Protein AF-A0A4S2M8V9-F1 (afdb_monomer)

Secondary structure (DSSP, 8-state):
------------TTS--------SSS-----HHHHHHT-TT--EEEEEEEEEGGGTEEEEEEEEES-S--TT-HHHHSPPPTTS------HHHH--

Structure (mmCIF, N/CA/C/O backbone):
data_AF-A0A4S2M8V9-F1
#
_entry.id   AF-A0A4S2M8V9-F1
#
loop_
_atom_site.group_PDB
_atom_site.id
_atom_site.type_symbol
_atom_site.label_atom_id
_atom_site.label_alt_id
_atom_site.label_comp_id
_atom_site.label_asym_id
_atom_site.label_entity_id
_atom_site.label_seq_id
_atom_site.pdbx_PDB_ins_code
_atom_site.Cartn_x
_atom_site.Cartn_y
_atom_site.Cartn_z
_atom_site.occupancy
_atom_site.B_iso_or_equiv
_atom_site.auth_seq_id
_atom_site.auth_comp_id
_atom_site.auth_asym_id
_atom_site.auth_atom_id
_atom_site.pdbx_PDB_model_num
ATOM 1 N N . MET A 1 1 ? -15.627 25.441 0.162 1.00 27.42 1 MET A N 1
ATOM 2 C CA . MET A 1 1 ? -16.625 24.454 -0.309 1.00 27.42 1 MET A CA 1
ATOM 3 C C . MET A 1 1 ? -15.929 23.104 -0.377 1.00 27.42 1 MET A C 1
ATOM 5 O O . MET A 1 1 ? -14.963 22.982 -1.115 1.00 27.42 1 MET A O 1
ATOM 9 N N . ALA A 1 2 ? -16.309 22.157 0.484 1.00 23.56 2 ALA A N 1
ATOM 10 C CA . ALA A 1 2 ? -15.592 20.894 0.650 1.00 23.56 2 ALA A CA 1
ATOM 11 C C . ALA A 1 2 ? -15.766 20.013 -0.594 1.00 23.56 2 ALA A C 1
ATOM 13 O O . ALA A 1 2 ? -16.878 19.586 -0.904 1.00 23.56 2 ALA A O 1
ATOM 14 N N . SER A 1 3 ? -14.672 19.755 -1.313 1.00 29.83 3 SER A N 1
ATOM 15 C CA . SER A 1 3 ? -14.674 18.731 -2.352 1.00 29.83 3 SER A CA 1
ATOM 16 C C . SER A 1 3 ? -14.838 17.375 -1.661 1.00 29.83 3 SER A C 1
ATOM 18 O O . SER A 1 3 ? -14.012 16.975 -0.842 1.00 29.83 3 SER A O 1
ATOM 20 N N . ARG A 1 4 ? -15.962 16.691 -1.903 1.00 30.25 4 ARG A N 1
ATOM 21 C CA . ARG A 1 4 ? -16.119 15.303 -1.465 1.00 30.25 4 ARG A CA 1
ATOM 22 C C . ARG A 1 4 ? -15.091 14.482 -2.239 1.00 30.25 4 ARG A C 1
ATOM 24 O O . ARG A 1 4 ? -15.149 14.428 -3.463 1.00 30.25 4 ARG A O 1
ATOM 31 N N . ASN A 1 5 ? -14.153 13.858 -1.533 1.00 36.69 5 ASN A N 1
ATOM 32 C CA . ASN A 1 5 ? -13.335 12.793 -2.100 1.00 36.69 5 ASN A CA 1
ATOM 33 C C . ASN A 1 5 ? -14.260 11.601 -2.343 1.00 36.69 5 ASN A C 1
ATOM 35 O O . ASN A 1 5 ? -14.524 10.817 -1.436 1.00 36.69 5 ASN A O 1
ATOM 39 N N . VAL A 1 6 ? -14.843 11.533 -3.537 1.00 38.28 6 VAL A N 1
ATOM 40 C CA . VAL A 1 6 ? -15.628 10.380 -3.965 1.00 38.28 6 VAL A CA 1
ATOM 41 C C . VAL A 1 6 ? -14.653 9.422 -4.632 1.00 38.28 6 VAL A C 1
ATOM 43 O O . VAL A 1 6 ? -14.143 9.696 -5.715 1.00 38.28 6 VAL A O 1
ATOM 46 N N . MET A 1 7 ? -14.348 8.322 -3.948 1.00 40.75 7 MET A N 1
ATOM 47 C CA . MET A 1 7 ? -13.673 7.184 -4.560 1.00 40.75 7 MET A CA 1
ATOM 48 C C . MET A 1 7 ? -14.674 6.552 -5.531 1.00 40.75 7 MET A C 1
ATOM 50 O O . MET A 1 7 ? -15.733 6.083 -5.117 1.00 40.75 7 MET A O 1
ATOM 54 N N . HIS A 1 8 ? -14.402 6.626 -6.833 1.00 42.75 8 HIS A N 1
ATOM 55 C CA . HIS A 1 8 ? -15.236 5.963 -7.831 1.00 42.75 8 HIS A CA 1
ATOM 56 C C . HIS A 1 8 ? -14.948 4.461 -7.787 1.00 42.75 8 HIS A C 1
ATOM 58 O O . HIS A 1 8 ? -13.855 4.028 -8.146 1.00 42.75 8 HIS A O 1
ATOM 64 N N . HIS A 1 9 ? -15.929 3.696 -7.311 1.00 46.00 9 HIS A N 1
ATOM 65 C CA . HIS A 1 9 ? -15.831 2.251 -7.143 1.00 46.00 9 HIS A CA 1
ATOM 66 C C . HIS A 1 9 ? -16.131 1.495 -8.448 1.00 46.00 9 HIS A C 1
ATOM 68 O O . HIS A 1 9 ? -17.040 1.870 -9.196 1.00 46.00 9 HIS A O 1
ATOM 74 N N . PHE A 1 10 ? -15.418 0.397 -8.706 1.00 43.41 10 PHE A N 1
ATOM 75 C CA . PHE A 1 10 ? -15.751 -0.568 -9.753 1.00 43.41 10 PHE A CA 1
ATOM 76 C C . PHE A 1 10 ? -16.654 -1.650 -9.144 1.00 43.41 10 PHE A C 1
ATOM 78 O O . PHE A 1 10 ? -16.227 -2.434 -8.305 1.00 43.41 10 PHE A O 1
ATOM 85 N N . LEU A 1 11 ? -17.921 -1.717 -9.570 1.00 49.41 11 LEU A N 1
ATOM 86 C CA . LEU A 1 11 ? -18.997 -2.502 -8.928 1.00 49.41 11 LEU A CA 1
ATOM 87 C C . LEU A 1 11 ? -18.840 -4.043 -8.964 1.00 49.41 11 LEU A C 1
ATOM 89 O O . LEU A 1 11 ? -19.781 -4.759 -8.623 1.00 49.41 11 LEU A O 1
ATOM 93 N N . SER A 1 12 ? -17.698 -4.592 -9.390 1.00 48.38 12 SER A N 1
ATOM 94 C CA . SER A 1 12 ? -17.511 -6.045 -9.491 1.00 48.38 12 SER A CA 1
ATOM 95 C C . SER A 1 12 ? -16.880 -6.619 -8.217 1.00 48.38 12 SER A C 1
ATOM 97 O O . SER A 1 12 ? -15.782 -6.220 -7.833 1.00 48.38 12 SER A O 1
ATOM 99 N N . GLN A 1 13 ? -17.516 -7.622 -7.611 1.00 53.19 13 GLN A N 1
ATOM 100 C CA . GLN A 1 13 ? -17.100 -8.224 -6.334 1.00 53.19 13 GLN A CA 1
ATOM 101 C C . GLN A 1 13 ? -15.868 -9.158 -6.397 1.00 53.19 13 GLN A C 1
ATOM 103 O O . GLN A 1 13 ? -15.733 -10.064 -5.582 1.00 53.19 13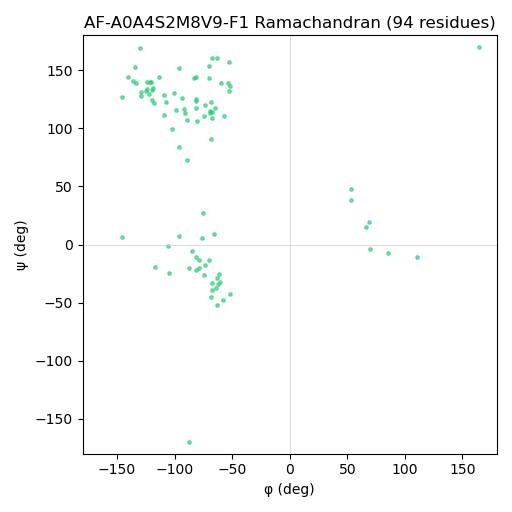 GLN A O 1
ATOM 108 N N . GLY A 1 14 ? -14.956 -8.967 -7.353 1.00 53.41 14 GLY A N 1
ATOM 109 C CA . GLY A 1 14 ? -13.779 -9.835 -7.522 1.00 53.41 14 GLY A CA 1
ATOM 110 C C . GLY A 1 14 ? -12.514 -9.137 -8.015 1.00 53.41 14 GLY A C 1
ATOM 111 O O . GLY A 1 14 ? -11.531 -9.813 -8.310 1.00 53.41 14 GLY A O 1
ATOM 112 N N . HIS A 1 15 ? -12.529 -7.808 -8.124 1.00 56.78 15 HIS A N 1
ATOM 113 C CA . HIS A 1 15 ? -11.399 -7.024 -8.616 1.00 56.78 15 HIS A CA 1
ATOM 114 C C . HIS A 1 15 ? -11.104 -5.895 -7.627 1.00 56.78 15 HIS A C 1
ATOM 116 O O . HIS A 1 15 ? -12.017 -5.191 -7.209 1.00 56.78 15 HIS A O 1
ATOM 122 N N . GLY A 1 16 ? -9.835 -5.743 -7.244 1.00 55.91 16 GLY A N 1
ATOM 123 C CA . GLY A 1 16 ? -9.411 -4.700 -6.313 1.00 55.91 16 GLY A CA 1
ATOM 124 C C . GLY A 1 16 ? -9.225 -3.347 -6.992 1.00 55.91 16 GLY A C 1
ATOM 125 O O . GLY A 1 16 ? -8.745 -3.264 -8.124 1.00 55.91 16 GLY A O 1
ATOM 126 N N . GLU A 1 17 ? -9.570 -2.276 -6.287 1.00 63.00 17 GLU A N 1
ATOM 127 C CA . GLU A 1 17 ? -9.528 -0.898 -6.785 1.00 63.00 17 GLU A CA 1
ATOM 128 C C . GLU A 1 17 ? -8.160 -0.254 -6.516 1.00 63.00 17 GLU A C 1
ATOM 130 O O . GLU A 1 17 ? -7.993 0.571 -5.622 1.00 63.00 17 GLU A O 1
ATOM 135 N N . ASN A 1 18 ? -7.132 -0.668 -7.258 1.00 58.06 18 ASN A N 1
ATOM 136 C CA . ASN A 1 18 ? -5.768 -0.135 -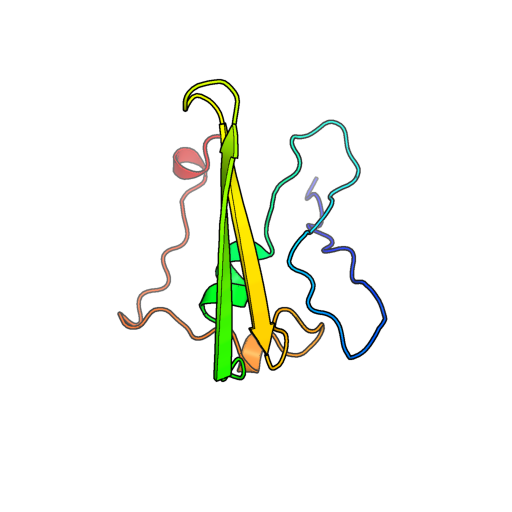7.089 1.00 58.06 18 ASN A CA 1
ATOM 137 C C . ASN A 1 18 ? -5.541 1.212 -7.794 1.00 58.06 18 ASN A C 1
ATOM 139 O O . ASN A 1 18 ? -4.545 1.885 -7.545 1.00 58.06 18 ASN A O 1
ATOM 143 N N . LEU A 1 19 ? -6.483 1.632 -8.641 1.00 54.53 19 LEU A N 1
ATOM 144 C CA . LEU A 1 19 ? -6.529 2.965 -9.228 1.00 54.53 19 LEU A CA 1
ATOM 145 C C . LEU A 1 19 ? -7.813 3.656 -8.780 1.00 54.53 19 LEU A C 1
ATOM 147 O O . LEU A 1 19 ? -8.899 3.172 -9.085 1.00 54.53 19 LEU A O 1
ATOM 151 N N . CYS A 1 20 ? -7.694 4.808 -8.121 1.00 49.03 20 CYS A N 1
ATOM 152 C CA . CYS A 1 20 ? -8.800 5.753 -8.059 1.00 49.03 20 CYS A CA 1
ATOM 153 C C . CYS A 1 20 ? -8.550 6.867 -9.076 1.00 49.03 20 CYS A C 1
ATOM 155 O O . CYS A 1 20 ? -7.463 7.442 -9.148 1.00 49.03 20 CYS A O 1
ATOM 157 N N . ILE A 1 21 ? -9.562 7.152 -9.885 1.00 47.94 21 ILE A N 1
ATOM 158 C CA . ILE A 1 21 ? -9.547 8.262 -10.831 1.00 47.94 21 ILE A CA 1
ATOM 159 C C . ILE A 1 21 ? -10.497 9.311 -10.266 1.00 47.94 21 ILE A C 1
ATOM 161 O O . ILE A 1 21 ? -11.663 9.022 -10.000 1.00 47.94 21 ILE A O 1
ATOM 165 N N . ARG A 1 22 ? -9.982 10.521 -10.049 1.00 47.94 22 ARG A N 1
ATOM 166 C CA . ARG A 1 22 ? -10.779 11.691 -9.678 1.00 47.94 22 ARG A CA 1
ATOM 167 C C . ARG A 1 22 ? -10.995 12.494 -10.959 1.00 47.94 22 ARG A C 1
ATOM 169 O O . ARG A 1 22 ? -10.019 12.951 -11.547 1.00 47.94 22 ARG A O 1
ATOM 176 N N . GLU A 1 23 ? -12.234 12.630 -11.424 1.00 42.56 23 GLU A N 1
ATOM 177 C CA . GLU A 1 23 ? -12.525 13.500 -12.569 1.00 42.56 23 GLU A CA 1
ATOM 178 C C . GLU A 1 23 ? -12.435 14.973 -12.137 1.00 42.56 23 GLU A C 1
ATOM 180 O O . GLU A 1 23 ? -13.132 15.412 -11.221 1.00 42.56 23 GLU A O 1
ATOM 185 N N . GLY A 1 24 ? -11.536 15.737 -12.765 1.00 53.44 24 GLY A N 1
ATOM 186 C CA . GLY A 1 24 ? -11.340 17.163 -12.503 1.00 53.44 24 GLY A CA 1
ATOM 187 C C . GLY A 1 24 ? -10.020 17.701 -13.061 1.00 53.44 24 GLY A C 1
ATOM 188 O O . GLY A 1 24 ? -9.150 16.949 -13.482 1.00 53.44 24 GLY A O 1
ATOM 189 N N . SER A 1 25 ? -9.857 19.025 -13.047 1.00 49.09 25 SER A N 1
ATOM 190 C CA . SER A 1 25 ? -8.646 19.745 -13.484 1.00 49.09 25 SER A CA 1
ATOM 191 C C . SER A 1 25 ? -7.478 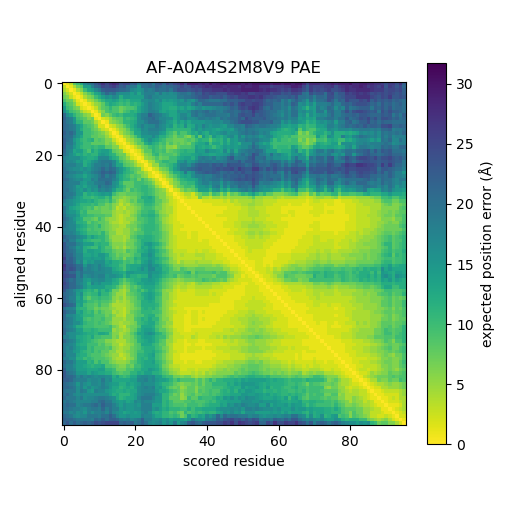19.690 -12.482 1.00 49.09 25 SER A C 1
ATOM 193 O O . SER A 1 25 ? -6.457 20.341 -12.690 1.00 49.09 25 SER A O 1
ATOM 195 N N . GLN A 1 26 ? -7.619 18.929 -11.392 1.00 46.53 26 GLN A N 1
ATOM 196 C CA . GLN A 1 26 ? -6.573 18.697 -10.394 1.00 46.53 26 GLN A CA 1
ATOM 197 C C . GLN A 1 26 ? -5.826 17.384 -10.687 1.00 46.53 26 GLN A C 1
ATOM 199 O O . GLN A 1 26 ? -6.428 16.469 -11.251 1.00 46.53 26 GLN A O 1
ATOM 204 N N . PRO A 1 27 ? -4.540 17.261 -10.304 1.00 45.94 27 PRO A N 1
ATOM 205 C CA . PRO A 1 27 ? -3.763 16.042 -10.507 1.00 45.94 27 PRO A CA 1
ATOM 206 C C . PRO A 1 27 ? -4.499 14.812 -9.970 1.00 45.94 27 PRO A C 1
ATOM 208 O O . PRO A 1 27 ? -5.050 14.838 -8.869 1.00 45.94 27 PRO A O 1
ATOM 211 N N . THR A 1 28 ? -4.493 13.727 -10.742 1.00 44.41 28 THR A N 1
ATOM 212 C CA . THR A 1 28 ? -5.028 12.428 -10.326 1.00 44.41 28 THR A CA 1
ATOM 213 C C . THR A 1 28 ? -4.328 11.971 -9.050 1.00 44.41 28 THR A C 1
ATOM 215 O O . THR A 1 28 ? -3.142 11.642 -9.072 1.00 44.41 28 THR A O 1
ATOM 218 N N . HIS A 1 29 ? -5.059 11.963 -7.941 1.00 49.06 29 HIS A N 1
ATOM 219 C CA . HIS A 1 29 ? -4.582 11.444 -6.668 1.00 49.06 29 HIS A CA 1
ATOM 220 C C . HIS A 1 29 ? -4.751 9.918 -6.692 1.00 49.06 29 HIS A C 1
ATOM 222 O O . HIS A 1 29 ? -5.839 9.438 -6.997 1.00 49.06 29 HIS A O 1
ATOM 228 N N . ILE A 1 30 ? -3.674 9.153 -6.482 1.00 53.53 30 ILE A N 1
ATOM 229 C CA . ILE A 1 30 ? -3.696 7.681 -6.528 1.00 53.53 30 ILE A CA 1
ATOM 230 C C . ILE A 1 30 ? -3.851 7.155 -5.093 1.00 53.53 30 ILE A C 1
ATOM 232 O O . ILE A 1 30 ? -2.870 6.822 -4.435 1.00 53.53 30 ILE A O 1
ATOM 236 N N . ASP A 1 31 ? -5.087 7.084 -4.603 1.00 56.50 31 ASP A N 1
ATOM 237 C CA . ASP A 1 31 ? -5.430 6.705 -3.221 1.00 56.50 31 ASP A CA 1
ATOM 238 C C . ASP A 1 31 ? -5.530 5.192 -2.960 1.00 56.50 31 ASP A C 1
ATOM 240 O O . ASP A 1 31 ? -5.679 4.774 -1.816 1.00 56.50 31 ASP A O 1
ATOM 244 N N . GLY A 1 32 ? -5.425 4.340 -3.985 1.00 68.00 32 GLY A N 1
ATOM 245 C CA . GLY A 1 32 ? -5.600 2.885 -3.834 1.00 68.00 32 GLY A CA 1
ATOM 246 C C . GLY A 1 32 ? -4.336 2.102 -3.455 1.00 68.00 32 GLY A C 1
ATOM 247 O O . GLY A 1 32 ? -4.422 0.985 -2.944 1.00 68.00 32 GLY A O 1
ATOM 248 N N . ASN A 1 33 ? -3.144 2.657 -3.683 1.00 78.44 33 ASN A N 1
ATOM 249 C CA . ASN A 1 33 ? -1.901 1.887 -3.560 1.00 78.44 33 ASN A CA 1
ATOM 250 C C . ASN A 1 33 ? -1.585 1.501 -2.110 1.00 78.44 33 ASN A C 1
ATOM 252 O O . ASN A 1 33 ? -1.228 0.356 -1.837 1.00 78.44 33 ASN A O 1
ATOM 256 N N . PHE A 1 34 ? -1.722 2.445 -1.174 1.00 86.38 34 PHE A N 1
ATOM 257 C CA . PHE A 1 34 ? -1.405 2.201 0.234 1.00 86.38 34 PHE A CA 1
ATOM 258 C C . PHE A 1 34 ? -2.320 1.134 0.837 1.00 86.38 34 PHE A C 1
ATOM 260 O O . PHE A 1 34 ? -1.833 0.155 1.403 1.00 86.38 34 PHE A O 1
ATOM 267 N N . SER A 1 35 ? -3.637 1.299 0.688 1.00 89.19 35 SER A N 1
ATOM 268 C CA . SER A 1 35 ? -4.622 0.412 1.305 1.00 89.19 35 SER A CA 1
ATOM 269 C C . SER A 1 35 ? -4.504 -1.027 0.809 1.00 89.19 35 SER A C 1
ATOM 271 O O . SER A 1 35 ? -4.662 -1.941 1.611 1.00 89.19 35 SER A O 1
ATOM 273 N N . GLN A 1 36 ? -4.139 -1.249 -0.458 1.00 91.50 36 GLN A N 1
ATOM 274 C CA . GLN A 1 36 ? -3.888 -2.594 -0.977 1.00 91.50 36 GLN A CA 1
ATOM 275 C C . GLN A 1 36 ? -2.648 -3.238 -0.350 1.00 91.50 36 GLN A C 1
ATOM 277 O O . GLN A 1 36 ? -2.665 -4.435 -0.060 1.00 91.50 36 GLN A O 1
ATOM 282 N N . ILE A 1 37 ? -1.577 -2.469 -0.135 1.00 92.12 37 ILE A N 1
ATOM 283 C CA . ILE A 1 37 ? -0.335 -2.982 0.462 1.00 92.12 37 ILE A CA 1
ATOM 284 C C . ILE A 1 37 ? -0.575 -3.460 1.898 1.00 92.12 37 ILE A C 1
ATOM 286 O O . ILE A 1 37 ? -0.012 -4.474 2.301 1.00 92.12 37 ILE A O 1
ATOM 290 N N . VAL A 1 38 ? -1.418 -2.755 2.656 1.00 93.06 38 VAL A N 1
ATOM 291 C CA . VAL A 1 38 ? -1.717 -3.084 4.062 1.00 93.06 38 VAL A CA 1
ATOM 292 C C . VAL A 1 38 ? -2.991 -3.914 4.246 1.00 93.06 38 VAL A C 1
ATOM 294 O O . VAL A 1 38 ? -3.421 -4.120 5.379 1.00 93.06 38 VAL A O 1
ATOM 297 N N . TRP A 1 39 ? -3.608 -4.383 3.158 1.00 95.12 39 TRP A N 1
ATOM 298 C CA . TRP A 1 39 ? -4.904 -5.057 3.200 1.00 95.12 39 TRP A CA 1
ATOM 299 C C . TRP A 1 39 ? -4.821 -6.409 3.919 1.00 95.12 39 TRP A C 1
ATOM 301 O O . TRP A 1 39 ? -4.283 -7.372 3.370 1.00 95.12 39 TRP A O 1
ATOM 311 N N . LYS A 1 40 ? -5.398 -6.495 5.122 1.00 96.12 40 LYS A N 1
ATOM 312 C CA . LYS A 1 40 ? -5.307 -7.649 6.034 1.00 96.12 40 LYS A CA 1
ATOM 313 C C . LYS A 1 40 ? -5.668 -8.993 5.390 1.00 96.12 40 LYS A C 1
ATOM 315 O O . LYS A 1 40 ? -4.989 -9.986 5.637 1.00 96.12 40 LYS A O 1
ATOM 320 N N . ASP A 1 41 ? -6.723 -9.036 4.582 1.00 96.44 41 ASP A N 1
ATOM 321 C CA . ASP A 1 41 ? -7.211 -10.283 3.989 1.00 96.44 41 ASP A CA 1
ATOM 322 C C . ASP A 1 41 ? -6.382 -10.727 2.771 1.00 96.44 41 ASP A C 1
ATOM 324 O O . ASP A 1 41 ? -6.489 -11.882 2.359 1.00 96.44 41 ASP A O 1
ATOM 328 N N . THR A 1 42 ? -5.518 -9.869 2.210 1.00 96.25 42 THR A N 1
ATOM 329 C CA . THR A 1 42 ? -4.631 -10.242 1.096 1.00 96.25 42 THR A CA 1
ATOM 330 C C . THR A 1 42 ? -3.580 -11.229 1.599 1.00 96.25 42 THR A C 1
ATOM 332 O O . THR A 1 42 ? -2.818 -10.922 2.509 1.00 96.25 42 THR A O 1
ATOM 335 N N . GLN A 1 43 ? -3.502 -12.414 0.991 1.00 96.75 43 GLN A N 1
ATOM 336 C CA . GLN A 1 43 ? -2.623 -13.495 1.462 1.00 96.75 43 GLN A CA 1
ATOM 337 C C . GLN A 1 43 ? -1.372 -13.679 0.605 1.00 96.75 43 GLN A C 1
ATOM 339 O O . GLN A 1 43 ? -0.380 -14.258 1.047 1.00 96.75 43 GLN A O 1
ATOM 344 N N . ARG A 1 44 ? -1.430 -13.267 -0.661 1.00 95.25 44 ARG A N 1
ATOM 345 C CA . ARG A 1 44 ? -0.372 -13.484 -1.645 1.00 95.25 44 ARG A CA 1
ATOM 346 C C . ARG A 1 44 ? -0.219 -12.248 -2.507 1.00 95.25 44 ARG A C 1
ATOM 348 O O . ARG A 1 44 ? -1.210 -11.617 -2.868 1.00 95.25 44 ARG A O 1
ATOM 355 N N . ALA A 1 45 ? 1.020 -11.954 -2.875 1.00 94.44 45 ALA A N 1
ATOM 356 C CA . ALA A 1 45 ? 1.338 -10.925 -3.846 1.00 94.44 45 ALA A CA 1
ATOM 357 C C . ALA A 1 45 ? 2.406 -11.431 -4.822 1.00 94.44 45 ALA A C 1
ATOM 359 O O . ALA A 1 45 ? 3.336 -12.134 -4.425 1.00 94.44 45 ALA A O 1
ATOM 360 N N . GLY A 1 46 ? 2.265 -11.077 -6.096 1.00 92.31 46 GLY A N 1
ATOM 361 C CA . GLY A 1 46 ? 3.250 -11.312 -7.148 1.00 92.31 46 GLY A CA 1
ATOM 362 C C . GLY A 1 46 ? 3.665 -9.992 -7.783 1.00 92.31 46 GLY A C 1
ATOM 363 O O . GLY A 1 46 ? 2.820 -9.132 -8.014 1.00 92.31 46 GLY A O 1
ATOM 364 N N . PHE A 1 47 ? 4.955 -9.833 -8.077 1.00 92.25 47 PHE A N 1
ATOM 365 C CA . PHE A 1 47 ? 5.506 -8.602 -8.641 1.00 92.25 47 PHE A CA 1
ATOM 366 C C . PHE A 1 47 ? 6.263 -8.892 -9.935 1.00 92.25 47 PHE A C 1
ATOM 368 O O . PHE A 1 47 ? 7.105 -9.787 -9.988 1.00 92.25 47 PHE A O 1
ATOM 375 N N . GLY A 1 48 ? 5.982 -8.109 -10.971 1.00 85.81 48 GLY A N 1
ATOM 376 C CA . GLY A 1 48 ? 6.726 -8.081 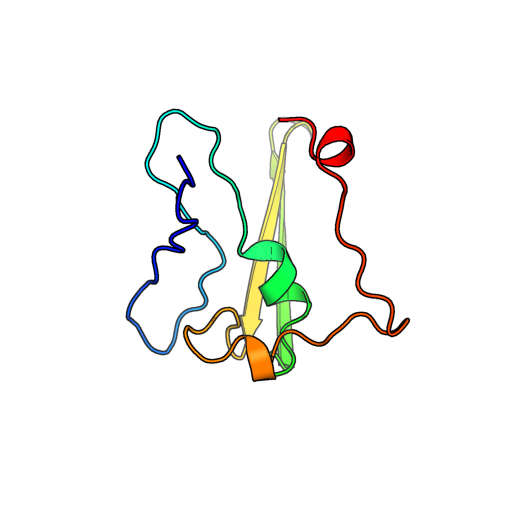-12.224 1.00 85.81 48 GLY A CA 1
ATOM 377 C C . GLY A 1 48 ? 7.420 -6.736 -12.393 1.00 85.81 48 GLY A C 1
ATOM 378 O O . GLY A 1 48 ? 6.873 -5.698 -12.025 1.00 85.81 48 GLY A O 1
ATOM 379 N N . ARG A 1 49 ? 8.624 -6.735 -12.967 1.00 91.56 49 ARG A N 1
ATOM 380 C CA . ARG A 1 49 ? 9.379 -5.511 -13.260 1.00 91.56 49 ARG A CA 1
ATOM 381 C C . ARG A 1 49 ? 9.942 -5.553 -14.671 1.00 91.56 49 ARG A C 1
ATOM 383 O O . ARG A 1 49 ? 10.502 -6.567 -15.079 1.00 91.56 49 ARG A O 1
ATOM 390 N N . THR A 1 50 ? 9.890 -4.428 -15.377 1.00 87.25 50 THR A N 1
ATOM 391 C CA . THR A 1 50 ? 10.648 -4.221 -16.617 1.00 87.25 50 THR A CA 1
ATOM 392 C C . THR A 1 50 ? 11.322 -2.852 -16.629 1.00 87.25 50 THR A C 1
ATOM 394 O O . THR A 1 50 ? 10.869 -1.917 -15.971 1.00 87.25 50 THR A O 1
ATOM 397 N N . ILE A 1 51 ? 12.432 -2.752 -17.357 1.00 88.25 51 ILE A N 1
ATOM 398 C CA . ILE A 1 51 ? 13.216 -1.529 -17.528 1.00 88.25 51 ILE A CA 1
ATOM 399 C C . ILE A 1 51 ? 13.232 -1.205 -19.023 1.00 88.25 51 ILE A C 1
ATOM 401 O O . ILE A 1 51 ? 13.444 -2.096 -19.850 1.00 88.25 51 ILE A O 1
ATOM 405 N N . LYS A 1 52 ? 12.976 0.054 -19.373 1.00 82.19 52 LYS A N 1
ATOM 406 C CA . LYS A 1 52 ? 12.941 0.560 -20.751 1.00 82.19 52 LYS A CA 1
ATOM 407 C C . LYS A 1 52 ? 13.795 1.818 -20.882 1.00 82.19 52 LYS A C 1
ATOM 409 O O . LYS A 1 52 ? 14.268 2.366 -19.886 1.00 82.19 52 LYS A O 1
ATOM 414 N N . ASP A 1 53 ? 14.013 2.233 -22.127 1.00 89.06 53 ASP A N 1
ATOM 415 C CA . ASP A 1 53 ? 14.704 3.476 -22.487 1.00 89.06 53 ASP A CA 1
ATOM 416 C C . AS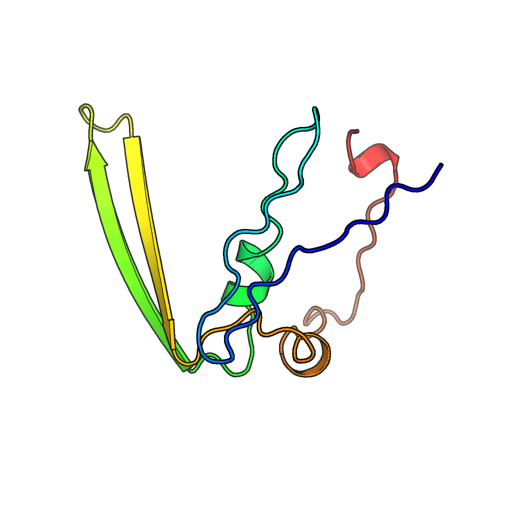P A 1 53 ? 16.081 3.612 -21.818 1.00 89.06 53 ASP A C 1
ATOM 418 O O . ASP A 1 53 ? 16.389 4.612 -21.179 1.00 89.06 53 ASP A O 1
ATOM 422 N N . GLY A 1 54 ? 16.891 2.549 -21.889 1.00 84.00 54 GLY A N 1
ATOM 423 C CA . GLY A 1 54 ? 18.257 2.550 -21.351 1.00 84.00 54 GLY A CA 1
ATOM 424 C C . GLY A 1 54 ? 18.364 2.666 -19.826 1.00 84.00 54 GLY A C 1
ATOM 425 O O . GLY A 1 54 ? 19.445 2.954 -19.327 1.00 84.00 54 GLY A O 1
ATOM 426 N N . GLY A 1 55 ? 17.275 2.449 -19.079 1.00 81.38 55 GLY A N 1
ATOM 427 C CA . GLY A 1 55 ? 17.254 2.604 -17.619 1.00 81.38 55 GLY A CA 1
ATOM 428 C C . GLY A 1 55 ? 16.431 3.791 -17.129 1.00 81.38 55 GLY A C 1
ATOM 429 O O . GLY A 1 55 ? 16.146 3.874 -15.939 1.00 81.38 55 GLY A O 1
ATOM 430 N N . CYS A 1 56 ? 15.999 4.679 -18.028 1.00 85.25 56 CYS A N 1
ATOM 431 C CA . CYS A 1 56 ? 15.252 5.880 -17.660 1.00 85.25 56 CYS A CA 1
ATOM 432 C C . CYS A 1 56 ? 13.803 5.602 -17.244 1.00 85.25 56 CYS A C 1
ATOM 434 O O . CYS A 1 56 ? 13.177 6.456 -16.618 1.00 85.25 56 CYS A O 1
ATOM 436 N N . ARG A 1 57 ? 13.249 4.431 -17.586 1.00 76.38 57 ARG A N 1
ATOM 437 C CA . ARG A 1 57 ? 11.889 4.045 -17.193 1.00 76.38 57 ARG A CA 1
ATOM 438 C C . ARG A 1 57 ? 11.871 2.670 -16.556 1.00 76.38 57 ARG A C 1
ATOM 440 O O . ARG A 1 57 ? 12.349 1.698 -17.139 1.00 76.38 57 ARG A O 1
ATOM 447 N N . ILE A 1 58 ? 11.266 2.591 -15.378 1.00 84.88 58 ILE A N 1
ATOM 448 C CA . ILE A 1 58 ? 11.051 1.345 -14.649 1.00 84.88 58 ILE A CA 1
ATOM 449 C C . ILE A 1 58 ? 9.547 1.176 -14.481 1.00 84.88 58 ILE A C 1
ATOM 451 O O . ILE A 1 58 ? 8.876 2.052 -13.943 1.00 84.88 58 ILE A O 1
ATOM 455 N N . TYR A 1 59 ? 9.029 0.042 -14.935 1.00 84.19 59 TYR A N 1
ATOM 456 C 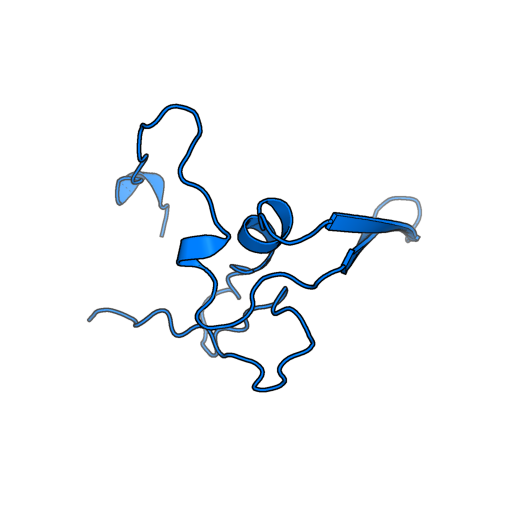CA . TYR A 1 59 ? 7.637 -0.341 -14.749 1.00 84.19 59 TYR A CA 1
ATOM 457 C C . TYR A 1 59 ? 7.592 -1.487 -13.752 1.00 84.19 59 TYR A C 1
ATOM 459 O O . TYR A 1 59 ? 8.298 -2.485 -13.919 1.00 84.19 59 TYR A O 1
ATOM 467 N N . ILE A 1 60 ? 6.762 -1.341 -12.726 1.00 86.50 60 ILE A N 1
ATOM 468 C CA . ILE A 1 60 ? 6.511 -2.363 -11.714 1.00 86.50 60 ILE A CA 1
ATOM 469 C C . ILE A 1 60 ? 5.014 -2.646 -11.737 1.00 86.50 60 ILE A C 1
ATOM 471 O O . ILE A 1 60 ? 4.208 -1.720 -11.700 1.00 86.50 60 ILE A O 1
ATOM 475 N N . VAL A 1 61 ? 4.651 -3.921 -11.814 1.00 85.25 61 VAL A N 1
ATOM 476 C CA . VAL A 1 61 ? 3.268 -4.392 -11.730 1.00 85.25 61 VAL A CA 1
ATOM 477 C C . VAL A 1 61 ? 3.166 -5.311 -10.526 1.00 85.25 61 VAL A C 1
ATOM 479 O O . VAL A 1 61 ? 4.022 -6.174 -10.341 1.00 85.25 61 VAL A O 1
ATOM 482 N N . ALA A 1 62 ? 2.123 -5.135 -9.724 1.00 87.00 62 ALA A N 1
ATOM 483 C CA . ALA A 1 62 ? 1.823 -5.984 -8.583 1.00 87.00 62 ALA A CA 1
ATOM 484 C C . ALA A 1 62 ? 0.442 -6.627 -8.758 1.00 87.00 62 ALA A C 1
ATOM 486 O O . ALA A 1 62 ? -0.496 -5.981 -9.223 1.00 87.00 62 ALA A O 1
ATOM 487 N N . TYR A 1 63 ? 0.327 -7.897 -8.382 1.00 90.38 63 TYR A N 1
ATOM 488 C CA . TYR A 1 63 ? -0.922 -8.647 -8.351 1.00 90.38 63 TYR A CA 1
ATOM 489 C C . TYR A 1 63 ? -1.139 -9.203 -6.948 1.00 90.38 63 TYR A C 1
ATOM 491 O O . TYR A 1 63 ? -0.211 -9.768 -6.376 1.00 90.38 63 TYR A O 1
ATOM 499 N N . TYR A 1 64 ? -2.345 -9.063 -6.405 1.00 91.00 64 TYR A N 1
ATOM 500 C CA . TYR A 1 64 ? -2.676 -9.392 -5.016 1.00 91.00 64 TYR A CA 1
ATOM 501 C C . TYR A 1 64 ? -3.830 -10.401 -4.967 1.00 91.00 64 TYR A C 1
ATOM 503 O O . TYR A 1 64 ? -4.762 -10.321 -5.768 1.00 91.00 64 TYR A O 1
ATOM 511 N N . THR A 1 65 ? -3.775 -11.379 -4.060 1.00 93.31 65 THR A N 1
ATOM 512 C CA . THR A 1 65 ? -4.813 -12.415 -3.925 1.00 93.31 65 THR A CA 1
ATOM 513 C C . THR A 1 65 ? -5.020 -12.841 -2.463 1.00 93.31 65 THR A C 1
ATOM 515 O O . THR A 1 65 ? -4.056 -13.274 -1.825 1.00 93.31 65 THR A O 1
ATOM 518 N N . PRO A 1 66 ? -6.261 -12.816 -1.932 1.00 94.62 66 PRO A N 1
ATOM 519 C CA . PRO A 1 66 ? -7.448 -12.127 -2.466 1.00 94.62 66 PRO A CA 1
ATOM 520 C C . PRO A 1 66 ? -7.186 -10.641 -2.758 1.00 94.62 66 PRO A C 1
ATOM 522 O O . PRO A 1 66 ? -6.236 -10.075 -2.222 1.00 94.62 66 PRO A O 1
ATOM 525 N N . CYS A 1 67 ? -7.969 -10.025 -3.647 1.00 89.19 67 CYS A N 1
ATOM 526 C CA . CYS A 1 67 ? -7.777 -8.614 -3.979 1.00 89.19 67 CYS A CA 1
ATOM 527 C C . CYS A 1 67 ? -8.173 -7.711 -2.801 1.00 89.19 67 CYS A C 1
ATOM 529 O O . CYS A 1 67 ? -9.144 -7.988 -2.095 1.00 89.19 67 CYS A O 1
ATOM 531 N N . GLY A 1 68 ? -7.428 -6.626 -2.602 1.00 89.44 68 GLY A N 1
ATOM 532 C CA . GLY A 1 68 ? -7.762 -5.597 -1.625 1.00 89.44 68 GLY A CA 1
ATOM 533 C C . GLY A 1 68 ? -8.680 -4.526 -2.200 1.00 89.44 68 GLY A C 1
ATOM 534 O O . GLY A 1 68 ? -9.193 -4.663 -3.308 1.00 89.44 68 GLY A O 1
ATOM 535 N N . ASN A 1 69 ? -8.875 -3.446 -1.444 1.00 88.25 69 ASN A N 1
ATOM 536 C CA . ASN A 1 69 ? -9.671 -2.281 -1.845 1.00 88.25 69 ASN A CA 1
ATOM 537 C C . ASN A 1 69 ? -11.091 -2.640 -2.301 1.00 88.25 69 ASN A C 1
ATOM 539 O O . ASN A 1 69 ? -11.617 -2.063 -3.248 1.00 88.25 69 ASN A O 1
ATOM 543 N N . VAL A 1 70 ? -11.711 -3.607 -1.625 1.00 85.62 70 VAL A N 1
ATOM 544 C CA . VAL A 1 70 ? -13.114 -3.952 -1.854 1.00 85.62 70 VAL A CA 1
ATOM 545 C C . VAL A 1 70 ? -13.989 -2.960 -1.087 1.00 85.62 70 VAL A C 1
ATOM 547 O O . VAL A 1 70 ? -13.836 -2.781 0.129 1.00 85.62 70 VAL A O 1
ATOM 550 N N . THR A 1 71 ? -14.915 -2.302 -1.786 1.00 80.62 71 THR A N 1
ATOM 551 C CA . THR A 1 71 ? -15.857 -1.339 -1.197 1.00 80.62 71 THR A CA 1
ATOM 552 C C . THR A 1 71 ? -16.601 -1.944 -0.009 1.00 80.62 71 THR A C 1
ATOM 554 O O . THR A 1 71 ? -17.133 -3.045 -0.094 1.00 80.62 71 THR A O 1
ATOM 557 N N . GLY A 1 72 ? -16.659 -1.218 1.109 1.00 83.31 72 GLY A N 1
ATOM 558 C CA . GLY A 1 72 ? -17.315 -1.683 2.338 1.00 83.31 72 GLY A CA 1
ATOM 559 C C . GLY A 1 72 ? -16.438 -2.548 3.251 1.00 83.31 72 GLY A C 1
ATOM 560 O O . GLY A 1 72 ? -16.827 -2.796 4.387 1.00 83.31 72 GLY A O 1
ATOM 561 N N . HIS A 1 73 ? -15.234 -2.941 2.819 1.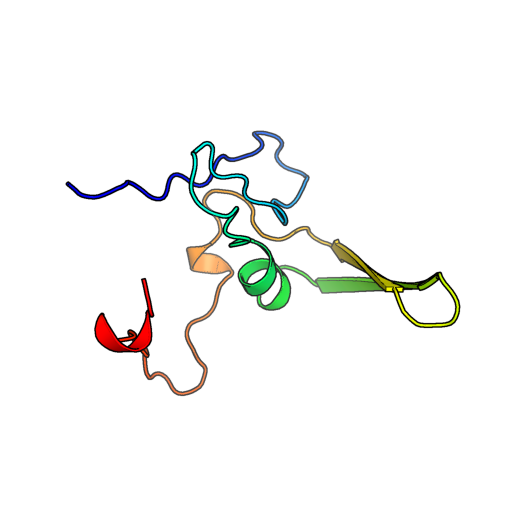00 87.31 73 HIS A N 1
ATOM 562 C CA . HIS A 1 73 ? -14.340 -3.801 3.608 1.00 87.31 73 HIS A CA 1
ATOM 563 C C . HIS A 1 73 ? -13.142 -3.067 4.236 1.00 87.31 73 HIS A C 1
ATOM 565 O O . HIS A 1 73 ? -12.377 -3.684 4.976 1.00 87.31 73 HIS A O 1
ATOM 571 N N . PHE A 1 74 ? -12.986 -1.758 4.000 1.00 88.44 74 PHE A N 1
ATOM 572 C CA . PHE A 1 74 ? -11.822 -0.972 4.440 1.00 88.44 74 PHE A CA 1
ATOM 573 C C . PHE A 1 74 ? -11.601 -0.997 5.955 1.00 88.44 74 PHE A C 1
ATOM 575 O O . PHE A 1 74 ? -10.492 -1.268 6.396 1.00 88.44 74 PHE A O 1
ATOM 582 N N . THR A 1 75 ? -12.639 -0.777 6.765 1.00 89.44 75 THR A N 1
ATOM 583 C CA . THR A 1 75 ? -12.507 -0.753 8.234 1.00 89.44 75 THR A CA 1
ATOM 584 C C . THR A 1 75 ? -12.009 -2.082 8.805 1.00 89.44 75 THR A C 1
ATOM 586 O O . THR A 1 75 ? -11.300 -2.095 9.805 1.00 89.44 75 THR A O 1
ATOM 589 N N . ALA A 1 76 ? -12.357 -3.202 8.169 1.00 93.25 76 ALA A N 1
ATOM 590 C CA . ALA A 1 76 ? -11.909 -4.525 8.594 1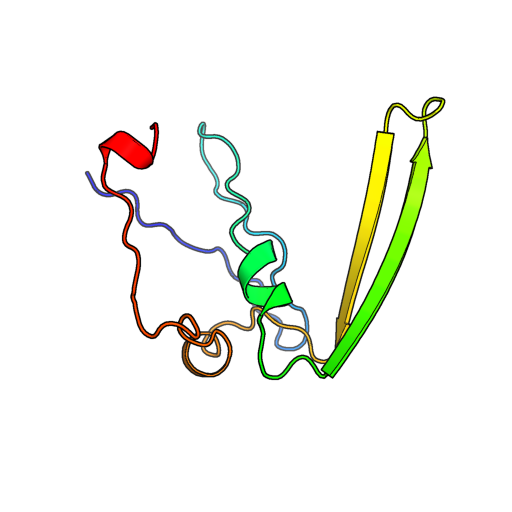.00 93.25 76 ALA A CA 1
ATOM 591 C C . ALA A 1 76 ? -10.489 -4.865 8.105 1.00 93.25 76 ALA A C 1
ATOM 593 O O . ALA A 1 76 ? -9.835 -5.733 8.689 1.00 93.25 76 ALA A O 1
ATOM 594 N N . ASN A 1 77 ? -10.024 -4.199 7.043 1.00 94.62 77 ASN A N 1
ATOM 595 C CA . ASN A 1 77 ? -8.840 -4.600 6.291 1.00 94.62 77 ASN A CA 1
ATOM 596 C C . ASN A 1 77 ? -7.678 -3.608 6.292 1.00 94.62 77 ASN A C 1
ATOM 598 O O . ASN A 1 77 ? -6.558 -4.024 6.019 1.00 94.62 77 ASN A O 1
ATOM 602 N N . VAL A 1 78 ? -7.908 -2.335 6.601 1.00 92.94 78 VAL A N 1
ATOM 603 C CA . VAL A 1 78 ? -6.855 -1.325 6.744 1.00 92.94 78 VAL A CA 1
ATOM 604 C C . VAL A 1 78 ? -6.619 -1.115 8.240 1.00 92.94 78 VAL A C 1
ATOM 606 O O . VAL A 1 78 ? -7.415 -0.432 8.890 1.00 92.94 78 VAL A O 1
ATOM 609 N N . PRO A 1 79 ? -5.581 -1.738 8.827 1.00 90.75 79 PRO A N 1
ATOM 610 C CA . PRO A 1 79 ? -5.342 -1.642 10.259 1.00 90.75 79 PRO A CA 1
ATOM 611 C C . PRO A 1 79 ? -4.877 -0.231 10.653 1.00 90.75 79 PRO A C 1
ATOM 613 O O . PRO A 1 79 ? -4.259 0.471 9.845 1.00 90.75 79 PRO A O 1
ATOM 616 N N . PRO A 1 80 ? -5.121 0.189 11.907 1.00 89.19 80 PRO A N 1
ATOM 617 C CA . PRO A 1 80 ? -4.509 1.399 12.436 1.00 89.19 80 PRO A CA 1
ATOM 618 C C . PRO A 1 80 ? -2.975 1.258 12.489 1.00 89.19 80 PRO A C 1
ATOM 620 O O . PRO A 1 80 ? -2.455 0.136 12.507 1.00 89.19 80 PRO A O 1
ATOM 623 N N . PRO A 1 81 ? -2.231 2.376 12.563 1.00 88.31 81 PRO A N 1
ATOM 624 C CA . PRO A 1 81 ? -0.788 2.344 12.767 1.00 88.31 81 PRO A CA 1
ATOM 625 C C . PRO A 1 81 ? -0.410 1.520 14.001 1.00 88.31 81 PRO A C 1
ATOM 627 O O . PRO A 1 81 ? -1.035 1.646 15.055 1.00 88.31 81 PRO A O 1
ATOM 630 N N . LEU A 1 82 ? 0.658 0.725 13.897 1.00 86.38 82 LEU A N 1
ATOM 631 C CA . LEU A 1 82 ? 1.128 -0.125 15.000 1.00 86.38 82 LEU A CA 1
ATOM 632 C C . LEU A 1 82 ? 1.535 0.674 16.247 1.00 86.38 82 LEU A C 1
ATOM 634 O O . LEU A 1 82 ? 1.480 0.152 17.354 1.00 86.38 82 LEU A O 1
ATOM 638 N N . SER A 1 83 ? 1.919 1.942 16.080 1.00 86.81 83 SER A N 1
ATOM 639 C CA . SER A 1 83 ? 2.235 2.851 17.187 1.00 86.81 83 SER A CA 1
ATOM 640 C C . SER A 1 83 ? 1.009 3.266 18.008 1.00 86.81 83 SER A C 1
ATOM 642 O O . SER A 1 83 ? 1.166 3.882 19.058 1.00 86.81 83 SER A O 1
ATOM 644 N N . GLY A 1 84 ? -0.209 3.010 17.516 1.00 83.31 84 GLY A N 1
ATOM 645 C CA . GLY A 1 84 ? -1.456 3.508 18.101 1.00 83.31 84 GLY A CA 1
ATOM 646 C C . GLY A 1 84 ? -1.660 5.020 17.952 1.00 83.31 84 GLY A C 1
ATOM 647 O O . GLY A 1 84 ? -2.713 5.535 18.322 1.00 83.31 84 GLY A O 1
ATOM 648 N N . GLN A 1 85 ? -0.687 5.743 17.392 1.00 83.25 85 GLN A N 1
ATOM 649 C CA . GLN A 1 85 ? -0.786 7.178 17.160 1.00 83.25 85 GLN A CA 1
ATOM 650 C C . GLN A 1 85 ? -1.349 7.447 15.766 1.00 83.25 85 GLN A C 1
ATOM 652 O O . GLN A 1 85 ? -0.730 7.119 14.753 1.00 83.25 85 GLN A O 1
ATOM 657 N N . ILE A 1 86 ? -2.523 8.076 15.719 1.00 80.19 86 ILE A N 1
ATOM 658 C CA . ILE A 1 86 ? -3.104 8.579 14.475 1.00 80.19 86 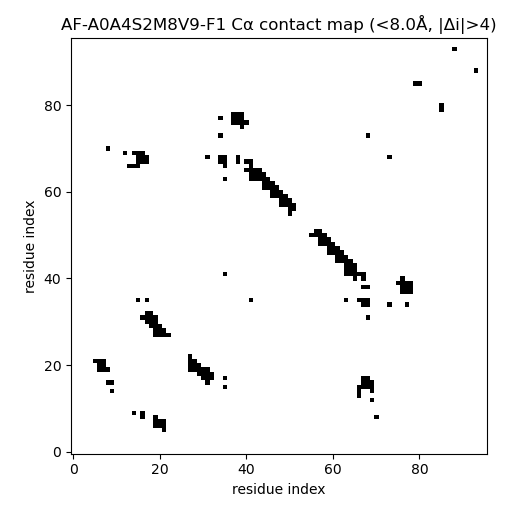ILE A CA 1
ATOM 659 C C . ILE A 1 86 ? -2.432 9.917 14.162 1.00 80.19 86 ILE A C 1
ATOM 661 O O . ILE A 1 86 ? -2.703 10.922 14.816 1.00 80.19 86 ILE A O 1
ATOM 665 N N . TYR A 1 87 ? -1.547 9.922 13.166 1.00 80.81 87 TYR A N 1
ATOM 666 C CA . TYR A 1 87 ? -0.990 11.156 12.624 1.00 80.81 87 TYR A CA 1
ATOM 667 C C . TYR A 1 87 ? -1.977 11.762 11.625 1.00 80.81 87 TYR A C 1
ATOM 669 O O . TYR A 1 87 ? -2.296 11.155 10.602 1.00 80.81 87 TYR A O 1
ATOM 677 N N . VAL A 1 88 ? -2.466 12.959 11.940 1.00 81.25 88 VAL A N 1
ATOM 678 C CA . VAL A 1 88 ? -3.278 13.772 11.036 1.00 81.25 88 VAL A CA 1
ATOM 679 C C . VAL A 1 88 ? -2.413 14.957 10.612 1.00 81.25 88 VAL A C 1
ATOM 681 O O . VAL A 1 88 ? -2.122 15.796 11.466 1.00 81.25 88 VAL A O 1
ATOM 684 N N . PRO A 1 89 ? -1.994 15.039 9.335 1.00 80.44 89 PRO A N 1
ATOM 685 C CA . PRO A 1 89 ? -1.212 16.170 8.859 1.00 80.44 89 PRO A CA 1
ATOM 686 C C . PRO A 1 89 ? -1.984 17.477 9.047 1.00 80.44 89 PRO A C 1
ATOM 688 O O . PRO A 1 89 ? -3.189 17.554 8.767 1.00 80.44 89 PRO A O 1
ATOM 691 N N . THR A 1 90 ? -1.283 18.514 9.482 1.00 83.31 90 THR A N 1
ATOM 692 C CA . THR A 1 90 ? -1.773 19.893 9.485 1.00 83.31 90 THR A CA 1
ATOM 693 C C . THR A 1 90 ? -1.939 20.405 8.055 1.00 83.31 90 THR A C 1
ATOM 695 O O . THR A 1 90 ? -1.359 19.870 7.110 1.00 83.31 90 THR A O 1
ATOM 698 N N . ASP A 1 91 ? -2.732 21.459 7.866 1.00 79.88 91 ASP A N 1
ATOM 699 C CA . ASP A 1 91 ? -2.961 22.016 6.526 1.00 79.88 91 ASP A CA 1
ATOM 700 C C . ASP A 1 91 ? -1.671 22.569 5.892 1.00 79.88 91 ASP A C 1
ATOM 702 O O . ASP A 1 91 ? -1.492 22.473 4.683 1.00 79.88 91 ASP A O 1
ATOM 706 N N . ALA A 1 92 ? -0.718 23.036 6.706 1.00 79.00 92 ALA A N 1
ATOM 707 C CA . ALA A 1 92 ? 0.605 23.457 6.241 1.00 79.00 92 ALA A CA 1
ATOM 708 C C . ALA A 1 92 ? 1.460 22.290 5.706 1.00 79.00 92 ALA A C 1
ATOM 710 O O . ALA A 1 92 ? 2.237 22.474 4.773 1.00 79.00 92 ALA A O 1
ATOM 711 N N . GLU A 1 93 ? 1.309 21.088 6.268 1.00 75.44 93 GLU A N 1
ATOM 712 C CA . GLU A 1 93 ? 2.044 19.887 5.843 1.00 75.44 93 GLU A CA 1
ATOM 713 C C . GLU A 1 93 ? 1.461 19.254 4.571 1.00 75.44 93 GLU A C 1
ATOM 715 O O . GLU A 1 93 ? 2.152 18.505 3.884 1.00 75.44 93 GLU A O 1
ATOM 720 N N . LYS A 1 94 ? 0.199 19.553 4.236 1.00 69.94 94 LYS A N 1
ATOM 721 C CA . LYS A 1 94 ? -0.480 19.004 3.052 1.00 69.94 94 LYS A CA 1
ATOM 722 C C . LYS A 1 94 ? 0.000 19.637 1.743 1.00 69.94 94 LYS A C 1
ATOM 724 O O . LYS A 1 94 ? -0.026 18.962 0.720 1.00 69.94 94 LYS A O 1
ATOM 729 N N . GLY A 1 95 ? 0.493 20.877 1.775 1.00 61.94 95 GLY A N 1
ATOM 730 C CA . GLY A 1 95 ? 1.173 21.508 0.637 1.00 61.94 95 GLY A CA 1
ATOM 731 C C . GLY A 1 95 ? 0.294 21.835 -0.580 1.00 61.94 95 GLY A C 1
ATOM 732 O O . GLY A 1 95 ? 0.842 22.014 -1.668 1.00 61.94 95 GLY A O 1
ATOM 733 N N . TRP A 1 96 ? -1.033 21.916 -0.419 1.00 55.78 96 TRP A N 1
ATOM 734 C CA . TRP A 1 96 ? -1.993 22.355 -1.444 1.00 55.78 96 TRP A CA 1
ATOM 735 C C . TRP A 1 96 ? -2.996 23.369 -0.899 1.00 55.78 96 TRP A C 1
ATOM 737 O O . TRP A 1 96 ? -3.358 23.266 0.294 1.00 55.78 96 TRP A O 1
#

Sequence (96 aa):
MASRNVMHHFLSQGHGENLCIREGSQPTHIDGNFSQIVWKDTQRAGFGRTIKDGGCRIYIVAYYTPCGNVTGHFTANVPPPLSGQIYVPTDAEKGW

Radius of gyration: 16.1 Å; Cα contacts (8 Å, |Δi|>4): 113; chains: 1; bounding box: 37×38×41 Å

Foldseek 3Di:
DDDPPDFDDDPDQQAACQAGADPDPDPRDRPRPPLQVQFAVWDDKDKDWDADDVRPDIDIDMDTPSGTRGPPCSVVTRDDDPVPDDDDDDPVRVPD

Mean predicted aligned error: 10.48 Å

Nearest PDB structures (foldseek):
  7p7u-assembly1_U  TM=5.781E-01  e=4.847E+00  Enterococcus faecalis
  6f00-assembly3_C  TM=5.866E-01  e=8.673E+00  Homo sapiens
  7un6-assembly1_B  TM=3.557E-01  e=8.130E+00  Homo sapiens

Solvent-accessible surface area (backbone atoms only — not comparable to full-atom values): 6378 Å² total; per-residue (Å²): 133,85,78,76,88,65,79,61,78,71,94,53,100,82,60,46,44,58,66,35,66,54,92,64,101,56,82,70,57,72,72,18,56,64,49,41,76,54,19,63,75,42,76,45,74,49,78,49,78,52,73,40,80,94,68,81,37,76,48,75,47,79,47,58,40,52,55,30,58,46,88,94,43,51,85,84,20,47,72,76,58,92,83,74,63,84,85,75,81,52,73,81,75,67,76,119

InterPro domains:
  IPR035940 CAP superfamily [G3DSA:3.40.33.10] (5-82)
  IPR035940 CAP superfamily [SSF55797] (13-81)

Organism: Opisthorchis felineus (NCBI:txid147828)

pLDDT: mean 73.31, std 20.38, range [23.56, 96.75]